Protein AF-A0A0A8P7Z2-F1 (afdb_monomer_lite)

Structure (mmCIF, N/CA/C/O backbone):
data_AF-A0A0A8P7Z2-F1
#
_entry.id   AF-A0A0A8P7Z2-F1
#
loop_
_atom_site.group_PDB
_atom_site.id
_atom_site.type_symbol
_atom_site.label_atom_id
_atom_site.label_alt_id
_atom_site.label_comp_id
_atom_site.label_asym_id
_atom_site.label_entity_id
_atom_site.label_seq_id
_atom_site.pdbx_PDB_ins_code
_atom_site.Cartn_x
_atom_site.Cartn_y
_atom_site.Cartn_z
_atom_site.occupancy
_atom_site.B_iso_or_equiv
_atom_site.auth_seq_id
_atom_site.auth_comp_id
_atom_site.auth_asym_id
_atom_site.auth_atom_id
_atom_site.pdbx_PDB_model_num
ATOM 1 N N . MET A 1 1 ? 3.648 34.826 -10.042 1.00 37.09 1 MET A N 1
ATOM 2 C CA . MET A 1 1 ? 4.334 34.145 -8.924 1.00 37.09 1 MET A CA 1
ATOM 3 C C . MET A 1 1 ? 3.677 34.587 -7.623 1.00 37.09 1 MET A C 1
ATOM 5 O O . MET A 1 1 ? 3.877 35.722 -7.215 1.00 37.09 1 MET A O 1
ATOM 9 N N . ARG A 1 2 ? 2.793 33.765 -7.039 1.00 32.62 2 ARG A N 1
ATOM 10 C CA . ARG A 1 2 ? 2.141 34.055 -5.750 1.00 32.62 2 ARG A CA 1
ATOM 11 C C . ARG A 1 2 ? 2.770 33.150 -4.693 1.00 32.62 2 ARG A C 1
ATOM 13 O O . ARG A 1 2 ? 2.730 31.934 -4.839 1.00 32.62 2 ARG A O 1
ATOM 20 N N . HIS A 1 3 ? 3.379 33.752 -3.675 1.00 39.50 3 HIS A N 1
ATOM 21 C CA . HIS A 1 3 ? 3.862 33.054 -2.487 1.00 39.50 3 HIS A CA 1
ATOM 22 C C . HIS A 1 3 ? 2.671 32.442 -1.740 1.00 39.50 3 HIS A C 1
ATOM 24 O O . HIS A 1 3 ? 1.858 33.172 -1.174 1.00 39.50 3 HIS A O 1
ATOM 30 N N . PHE A 1 4 ? 2.577 31.113 -1.718 1.00 35.72 4 PHE A N 1
ATOM 31 C CA . PHE A 1 4 ? 1.725 30.405 -0.770 1.00 35.72 4 PHE A CA 1
ATOM 32 C C . PHE A 1 4 ? 2.502 30.223 0.534 1.00 35.72 4 PHE A C 1
ATOM 34 O O . PHE A 1 4 ? 3.324 29.322 0.679 1.00 35.72 4 PHE A O 1
ATOM 41 N N . SER A 1 5 ? 2.261 31.121 1.484 1.00 39.19 5 SER A N 1
ATOM 42 C CA . SER A 1 5 ? 2.607 30.886 2.883 1.00 39.19 5 SER A CA 1
ATOM 43 C C . SER A 1 5 ? 1.605 29.887 3.457 1.00 39.19 5 SER A C 1
ATOM 45 O O . SER A 1 5 ? 0.408 30.169 3.484 1.00 39.19 5 SER A O 1
ATOM 47 N N . ALA A 1 6 ? 2.086 28.733 3.922 1.00 38.91 6 ALA A N 1
ATOM 48 C CA . ALA A 1 6 ? 1.262 27.755 4.623 1.00 38.91 6 ALA A CA 1
ATOM 49 C C . ALA A 1 6 ? 0.558 28.402 5.839 1.00 38.91 6 ALA A C 1
ATOM 51 O O . ALA A 1 6 ? 1.198 29.158 6.587 1.00 38.91 6 ALA A O 1
ATOM 52 N N . PRO A 1 7 ? -0.737 28.127 6.079 1.00 42.38 7 PRO A N 1
ATOM 53 C CA . PRO A 1 7 ? -1.416 28.605 7.272 1.00 42.38 7 PRO A CA 1
ATOM 54 C C . PRO A 1 7 ? -0.804 27.922 8.499 1.00 42.38 7 PRO A C 1
ATOM 56 O O . PRO A 1 7 ? -0.888 26.709 8.672 1.00 42.38 7 PRO A O 1
ATOM 59 N N . ARG A 1 8 ? -0.167 28.711 9.374 1.00 47.81 8 ARG A N 1
ATOM 60 C CA . ARG A 1 8 ? 0.282 28.220 10.683 1.00 47.81 8 ARG A CA 1
ATOM 61 C C . ARG A 1 8 ? -0.939 27.694 11.452 1.00 47.81 8 ARG A C 1
ATOM 63 O O . ARG A 1 8 ? -1.916 28.441 11.573 1.00 47.81 8 ARG A O 1
ATOM 70 N N . PRO A 1 9 ? -0.894 26.472 12.007 1.00 38.47 9 PRO A N 1
ATOM 71 C CA . PRO A 1 9 ? -2.018 25.909 12.743 1.00 38.47 9 PRO A CA 1
ATOM 72 C C . PRO A 1 9 ? -2.343 26.799 13.949 1.00 38.47 9 PRO A C 1
ATOM 74 O O . PRO A 1 9 ? -1.536 26.971 14.865 1.00 38.47 9 PRO A O 1
ATOM 77 N N . ARG A 1 10 ? -3.540 27.401 13.941 1.00 49.81 10 ARG A N 1
ATOM 78 C CA . ARG A 1 10 ? -4.049 28.261 15.027 1.00 49.81 10 ARG A CA 1
ATOM 79 C C . ARG A 1 10 ? -4.198 27.502 16.353 1.00 49.81 10 ARG A C 1
ATOM 81 O O . ARG A 1 10 ? -4.211 28.135 17.403 1.00 49.81 10 ARG A O 1
ATOM 88 N N . THR A 1 11 ? -4.245 26.173 16.318 1.00 47.56 11 THR A N 1
ATOM 89 C CA . THR A 1 11 ? -4.417 25.285 17.478 1.00 47.56 11 THR A CA 1
ATOM 90 C C . THR A 1 11 ? -3.214 25.272 18.423 1.00 47.56 11 THR A C 1
ATOM 92 O O . THR A 1 11 ? -3.397 25.158 19.632 1.00 47.56 11 THR A O 1
ATOM 95 N N . LEU A 1 12 ? -1.995 25.500 17.917 1.00 45.38 12 LEU A N 1
ATOM 96 C CA . LEU A 1 12 ? -0.783 25.511 18.748 1.00 45.38 12 LEU A CA 1
ATOM 97 C C . LEU A 1 12 ? -0.691 26.747 19.665 1.00 45.38 12 LEU A C 1
ATOM 99 O O . LEU A 1 12 ? 0.016 26.737 20.669 1.00 45.38 12 LEU A O 1
ATOM 103 N N . ARG A 1 13 ? -1.391 27.835 19.315 1.00 51.12 13 ARG A N 1
ATOM 104 C CA . ARG A 1 13 ? -1.359 29.094 20.078 1.00 51.12 13 ARG A CA 1
ATOM 105 C C . ARG A 1 13 ? -2.242 29.058 21.325 1.00 51.12 13 ARG A C 1
ATOM 107 O O . ARG A 1 13 ? -1.914 29.721 22.303 1.00 51.12 13 ARG A O 1
ATOM 114 N N . TRP A 1 14 ? -3.325 28.284 21.306 1.00 51.19 14 TRP A N 1
ATOM 115 C CA . TRP A 1 14 ? -4.272 28.215 22.422 1.00 51.19 14 TRP A CA 1
ATOM 116 C C . TRP A 1 14 ? -3.798 27.276 23.533 1.00 51.19 14 TRP A C 1
ATOM 118 O O . TRP A 1 14 ? -3.886 27.630 24.705 1.00 51.19 14 TRP A O 1
ATOM 128 N N . THR A 1 15 ? -3.204 26.133 23.186 1.00 55.22 15 THR A N 1
ATOM 129 C CA . THR A 1 15 ? -2.655 25.185 24.171 1.00 55.22 15 THR A CA 1
ATOM 130 C C . THR A 1 15 ? -1.491 25.782 24.960 1.00 55.22 15 THR A C 1
ATOM 132 O O . THR A 1 15 ? -1.445 25.647 26.180 1.00 55.22 15 THR A O 1
ATOM 135 N N . ALA A 1 16 ? -0.600 26.525 24.296 1.00 58.59 16 ALA A N 1
ATOM 136 C CA . ALA A 1 16 ? 0.500 27.226 24.957 1.00 58.59 16 ALA A CA 1
ATOM 137 C C . ALA A 1 16 ? 0.012 28.325 25.925 1.00 58.59 16 ALA A C 1
ATOM 139 O O . ALA A 1 16 ? 0.583 28.495 27.002 1.00 58.59 16 ALA A O 1
ATOM 140 N N . ALA A 1 17 ? -1.062 29.043 25.577 1.00 60.62 17 ALA A N 1
ATOM 141 C CA . ALA A 1 17 ? -1.628 30.092 26.424 1.00 60.62 17 ALA A CA 1
ATOM 142 C C . ALA A 1 17 ? -2.287 29.530 27.698 1.00 60.62 17 ALA A C 1
ATOM 144 O O . ALA A 1 17 ? -2.093 30.079 28.782 1.00 60.62 17 ALA A O 1
ATOM 145 N N . VAL A 1 18 ? -3.012 28.410 27.590 1.00 60.41 18 VAL A N 1
ATOM 146 C CA . VAL A 1 18 ? -3.666 27.753 28.739 1.00 60.41 18 VAL A CA 1
ATOM 147 C C . VAL A 1 18 ? -2.632 27.194 29.722 1.00 60.41 18 VAL A C 1
ATOM 149 O O . VAL A 1 18 ? -2.765 27.382 30.931 1.00 60.41 18 VAL A O 1
ATOM 152 N N . LEU A 1 19 ? -1.554 26.588 29.215 1.00 60.91 19 LEU A N 1
ATOM 153 C CA . LEU A 1 19 ? -0.466 26.056 30.044 1.00 60.91 19 LEU A CA 1
ATOM 154 C C . LEU A 1 19 ? 0.304 27.168 30.772 1.00 60.91 19 LEU A C 1
ATOM 156 O O . LEU A 1 19 ? 0.601 27.046 31.963 1.00 60.91 19 LEU A O 1
ATOM 160 N N . ALA A 1 20 ? 0.563 28.288 30.091 1.00 65.50 20 ALA A N 1
ATOM 161 C CA . ALA A 1 20 ? 1.176 29.459 30.712 1.00 65.50 20 ALA A CA 1
ATOM 162 C C . ALA A 1 20 ? 0.291 30.032 31.834 1.00 65.50 20 ALA A C 1
ATOM 164 O O . ALA A 1 20 ? 0.788 30.325 32.921 1.00 65.50 20 ALA A O 1
ATOM 165 N N . PHE A 1 21 ? -1.025 30.121 31.615 1.00 67.38 21 PHE A N 1
ATOM 166 C CA . PHE A 1 21 ? -1.962 30.654 32.608 1.00 67.38 21 PHE A CA 1
ATOM 167 C C . PHE A 1 21 ? -2.098 29.749 33.845 1.00 67.38 21 PHE A C 1
ATOM 169 O O . PHE A 1 21 ? -2.069 30.238 34.975 1.00 67.38 21 PHE A O 1
ATOM 176 N N . ALA A 1 22 ? -2.156 28.425 33.655 1.00 60.84 22 ALA A N 1
ATOM 177 C CA . ALA A 1 22 ? -2.167 27.453 34.753 1.00 60.84 22 ALA A CA 1
ATOM 178 C C . ALA A 1 22 ? -0.885 27.519 35.605 1.00 60.84 22 ALA A C 1
ATOM 180 O O . ALA A 1 22 ? -0.934 27.428 36.835 1.00 60.84 22 ALA A O 1
ATOM 181 N N . THR A 1 23 ? 0.262 27.751 34.962 1.00 66.81 23 THR A N 1
ATOM 182 C CA . THR A 1 23 ? 1.552 27.901 35.650 1.00 66.81 23 THR A CA 1
ATOM 183 C C . THR A 1 23 ? 1.583 29.181 36.491 1.00 66.81 23 THR A C 1
ATOM 185 O O . THR A 1 23 ? 1.969 29.140 37.658 1.00 66.81 23 THR A O 1
ATOM 188 N N . VAL A 1 24 ? 1.095 30.304 35.947 1.00 68.44 24 VAL A N 1
ATOM 189 C CA . VAL A 1 24 ? 0.995 31.583 36.674 1.00 68.44 24 VAL A CA 1
ATOM 190 C C . VAL A 1 24 ? 0.081 31.461 37.895 1.00 68.44 24 VAL A C 1
ATOM 192 O O . VAL A 1 24 ? 0.462 31.903 38.976 1.00 68.44 24 VAL A O 1
ATOM 195 N N . LEU A 1 25 ? -1.081 30.811 37.766 1.00 60.28 25 LEU A N 1
ATOM 196 C CA . LEU A 1 25 ? -2.001 30.593 38.889 1.00 60.28 25 LEU A CA 1
ATOM 197 C C . LEU A 1 25 ? -1.401 29.706 39.987 1.00 60.28 25 LEU A C 1
ATOM 199 O O . LEU A 1 25 ? -1.606 29.975 41.170 1.00 60.28 25 LEU A O 1
ATOM 203 N N . THR A 1 26 ? -0.630 28.685 39.609 1.00 62.50 26 THR A N 1
ATOM 204 C CA . THR A 1 26 ? 0.040 27.789 40.564 1.00 62.50 26 THR A CA 1
ATOM 205 C C . THR A 1 26 ? 1.114 28.531 41.362 1.00 62.50 26 THR A C 1
ATOM 207 O O . THR A 1 26 ? 1.191 28.383 42.581 1.00 62.50 26 THR A O 1
ATOM 210 N N . VAL A 1 27 ? 1.895 29.394 40.702 1.00 64.62 27 VAL A N 1
ATOM 211 C CA . VAL A 1 27 ? 2.882 30.258 41.370 1.00 64.62 27 VAL A CA 1
ATOM 212 C C . VAL A 1 27 ? 2.188 31.266 42.290 1.00 64.62 27 VAL A C 1
ATOM 214 O O . VAL A 1 27 ? 2.596 31.422 43.441 1.00 64.62 27 VAL A O 1
ATOM 217 N N . LEU A 1 28 ? 1.094 31.890 41.834 1.00 59.28 28 LEU A N 1
ATOM 218 C CA . LEU A 1 28 ? 0.331 32.849 42.637 1.00 59.28 28 LEU A CA 1
ATOM 219 C C . LEU A 1 28 ? -0.231 32.204 43.917 1.00 59.28 28 LEU A C 1
ATOM 221 O O . LEU A 1 28 ? -0.112 32.781 44.998 1.00 59.28 28 LEU A O 1
ATOM 225 N N . ALA A 1 29 ? -0.773 30.985 43.810 1.00 58.62 29 ALA A N 1
ATOM 226 C CA . ALA A 1 29 ? -1.318 30.221 44.935 1.00 58.62 29 ALA A CA 1
ATOM 227 C C . ALA A 1 29 ? -0.256 29.853 45.984 1.00 58.62 29 ALA A C 1
ATOM 229 O O . ALA A 1 29 ? -0.548 29.828 47.180 1.00 58.62 29 ALA A O 1
ATOM 230 N N . TRP A 1 30 ? 0.979 29.597 45.543 1.00 59.84 30 TRP A N 1
ATOM 231 C CA . TRP A 1 30 ? 2.107 29.309 46.428 1.00 59.84 30 TRP A CA 1
ATOM 232 C C . TRP A 1 30 ? 2.577 30.569 47.168 1.00 59.84 30 TRP A C 1
ATOM 234 O O . TRP A 1 30 ? 2.865 30.521 48.362 1.00 59.84 30 TRP A O 1
ATOM 244 N N . THR A 1 31 ? 2.579 31.721 46.487 1.00 63.50 31 THR A N 1
ATOM 245 C CA . THR A 1 31 ? 2.990 33.007 47.079 1.00 63.50 31 THR A CA 1
ATOM 246 C C . THR A 1 31 ? 1.949 33.640 48.005 1.00 63.50 31 THR A C 1
ATOM 248 O O . THR A 1 31 ? 2.322 34.402 48.892 1.00 63.50 31 THR A O 1
ATOM 251 N N . SER A 1 32 ? 0.656 33.328 47.846 1.00 57.81 32 SER A N 1
ATOM 252 C CA . SER A 1 32 ? -0.422 33.962 48.620 1.00 57.81 32 SER A CA 1
ATOM 253 C C . SER A 1 32 ? -0.748 33.267 49.949 1.00 57.81 32 SER A C 1
ATOM 255 O O . SER A 1 32 ? -1.767 33.591 50.550 1.00 57.81 32 SER A O 1
ATOM 257 N N . GLY A 1 33 ? 0.049 32.283 50.378 1.00 59.62 33 GLY A N 1
ATOM 258 C CA . GLY A 1 33 ? -0.217 31.499 51.586 1.00 59.62 33 GLY A CA 1
ATOM 259 C C . GLY A 1 33 ? -1.410 30.555 51.420 1.00 59.62 33 GLY A C 1
ATOM 260 O O . GLY A 1 33 ? -2.521 30.879 51.821 1.00 59.62 33 GLY A O 1
ATOM 261 N N . SER A 1 34 ? -1.164 29.386 50.820 1.00 59.94 34 SER A N 1
ATOM 262 C CA . SER A 1 34 ? -2.021 28.186 50.838 1.00 59.94 34 SER A CA 1
ATOM 263 C C . SER A 1 34 ? -3.531 28.436 50.741 1.00 59.94 34 SER A C 1
ATOM 265 O O . SER A 1 34 ? -4.298 27.884 51.525 1.00 59.94 34 SER A O 1
ATOM 267 N N . ASN A 1 35 ? -3.980 29.245 49.776 1.00 65.69 35 ASN A N 1
ATOM 268 C CA . ASN A 1 35 ? -5.410 29.430 49.539 1.00 65.69 35 ASN A CA 1
ATOM 269 C C . ASN A 1 35 ? -5.977 28.169 48.865 1.00 65.69 35 ASN A C 1
ATOM 271 O O . ASN A 1 35 ? -5.715 27.947 47.675 1.00 65.69 35 ASN A O 1
ATOM 275 N N . PRO A 1 36 ? -6.778 27.346 49.571 1.00 64.25 36 PRO A N 1
ATOM 276 C CA . PRO A 1 36 ? -7.237 26.061 49.044 1.00 64.25 36 PRO A CA 1
ATOM 277 C C . PRO A 1 36 ? -8.135 26.242 47.815 1.00 64.25 36 PRO A C 1
ATOM 279 O O . PRO A 1 36 ? -8.172 25.381 46.938 1.00 64.25 36 PRO A O 1
ATOM 282 N N . MET A 1 37 ? -8.801 27.396 47.699 1.00 69.25 37 MET A N 1
ATOM 283 C CA . MET A 1 37 ? -9.62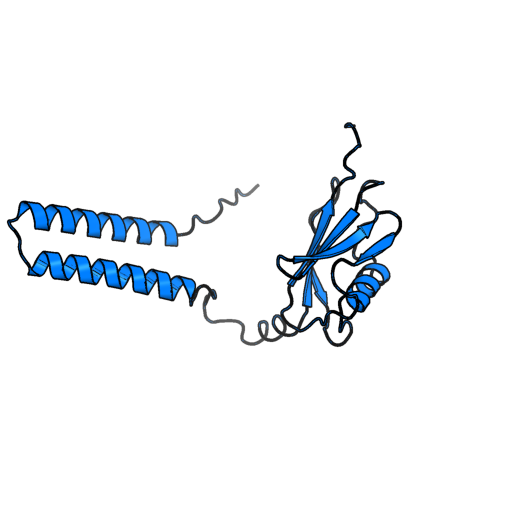4 27.757 46.546 1.00 69.25 37 MET A CA 1
ATOM 284 C C . MET A 1 37 ? -8.797 27.907 45.259 1.00 69.25 37 MET A C 1
ATOM 286 O O . MET A 1 37 ? -9.214 27.423 44.209 1.00 69.25 37 MET A O 1
ATOM 290 N N . LEU A 1 38 ? -7.603 28.509 45.334 1.00 61.50 38 LEU A N 1
ATOM 291 C CA . LEU A 1 38 ? -6.719 28.658 44.170 1.00 61.50 38 LEU A CA 1
ATOM 292 C C . LEU A 1 38 ? -6.116 27.314 43.753 1.00 61.50 38 LEU A C 1
ATOM 294 O O . LEU A 1 38 ? -6.006 27.031 42.563 1.00 61.50 38 LEU A O 1
ATOM 298 N N . LEU A 1 39 ? -5.792 26.462 44.728 1.00 64.06 39 LEU A N 1
ATOM 299 C CA . LEU A 1 39 ? -5.281 25.116 44.475 1.00 64.06 39 LEU A CA 1
ATOM 300 C C . LEU A 1 39 ? -6.352 24.216 43.836 1.00 64.06 39 LEU A C 1
ATOM 302 O O . LEU A 1 39 ? -6.074 23.517 42.865 1.00 64.06 39 LEU A O 1
ATOM 306 N N . THR A 1 40 ? -7.598 24.308 44.311 1.00 70.19 40 THR A N 1
ATOM 307 C CA . THR A 1 40 ? -8.745 23.602 43.717 1.00 70.19 40 THR A CA 1
ATOM 308 C C . THR A 1 40 ? -8.996 24.070 42.284 1.00 70.19 40 THR A C 1
ATOM 310 O O . THR A 1 40 ? -9.202 23.244 41.398 1.00 70.19 40 THR A O 1
ATOM 313 N N . LEU A 1 41 ? -8.916 25.380 42.025 1.00 69.50 41 LEU A N 1
ATOM 314 C CA . LEU A 1 41 ? -9.076 25.934 40.680 1.00 69.50 41 LEU A CA 1
ATOM 315 C C . LEU A 1 41 ? -7.951 25.488 39.731 1.00 69.50 41 LEU A C 1
ATOM 317 O O . LEU A 1 41 ? -8.226 25.132 38.588 1.00 69.50 41 LEU A O 1
ATOM 321 N N . ALA A 1 42 ? -6.700 25.457 40.200 1.00 63.72 42 ALA A N 1
ATOM 322 C CA . ALA A 1 42 ? -5.560 24.987 39.413 1.00 63.72 42 ALA A CA 1
ATOM 323 C C . ALA A 1 42 ? -5.690 23.499 39.045 1.00 63.72 42 ALA A C 1
ATOM 325 O O . ALA A 1 42 ? -5.462 23.129 37.893 1.00 63.72 42 ALA A O 1
ATOM 326 N N . ILE A 1 43 ? -6.123 22.656 39.990 1.00 71.00 43 ILE A N 1
ATOM 327 C CA . ILE A 1 43 ? -6.387 21.232 39.738 1.00 71.00 43 ILE A CA 1
ATOM 328 C C . ILE A 1 43 ? -7.546 21.064 38.752 1.00 71.00 43 ILE A C 1
ATOM 330 O O . ILE A 1 43 ? -7.435 20.275 37.815 1.00 71.00 43 ILE A O 1
ATOM 334 N N . LEU A 1 44 ? -8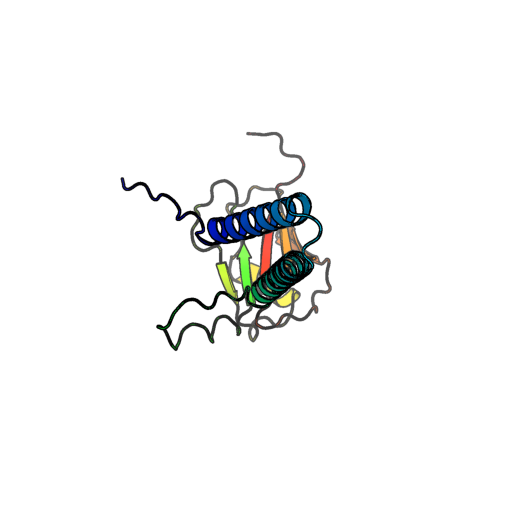.633 21.823 38.915 1.00 72.75 44 LEU A N 1
ATOM 335 C CA . LEU A 1 44 ? -9.775 21.779 38.001 1.00 72.75 44 LEU A CA 1
ATOM 336 C C . LEU A 1 44 ? -9.361 22.166 36.573 1.00 72.75 44 LEU A C 1
ATOM 338 O O . LEU A 1 44 ? -9.742 21.494 35.620 1.00 72.75 44 LEU A O 1
ATOM 342 N N . LEU A 1 45 ? -8.542 23.210 36.420 1.00 70.44 45 LEU A N 1
ATOM 343 C CA . LEU A 1 45 ? -8.006 23.636 35.125 1.00 70.44 45 LEU A CA 1
ATOM 344 C C . LEU A 1 45 ? -7.066 22.588 34.518 1.00 70.44 45 LEU A C 1
ATOM 346 O O . LEU A 1 45 ? -7.151 22.317 33.320 1.00 70.44 45 LEU A O 1
ATOM 350 N N . ALA A 1 46 ? -6.206 21.959 35.322 1.00 67.81 46 ALA A N 1
ATOM 351 C CA . ALA A 1 46 ? -5.342 20.877 34.859 1.00 67.81 46 ALA A CA 1
ATOM 352 C C . ALA A 1 46 ? -6.166 19.670 34.381 1.00 67.81 46 ALA A C 1
ATOM 354 O O . ALA A 1 46 ? -5.921 19.155 33.291 1.00 67.81 46 ALA A O 1
ATOM 355 N N . LEU A 1 47 ? -7.198 19.277 35.135 1.00 69.62 47 LEU A N 1
ATOM 356 C CA . LEU A 1 47 ? -8.126 18.212 34.748 1.00 69.62 47 LEU A CA 1
ATOM 357 C C . LEU A 1 47 ? -8.900 18.567 33.477 1.00 69.62 47 LEU A C 1
ATOM 359 O O . LEU A 1 47 ? -8.981 17.743 32.573 1.00 69.62 47 LEU A O 1
ATOM 363 N N . LEU A 1 48 ? -9.397 19.800 33.353 1.00 67.12 48 LEU A N 1
ATOM 364 C CA . LEU A 1 48 ? -10.035 20.286 32.127 1.00 67.12 48 LEU A CA 1
ATOM 365 C C . LEU A 1 48 ? -9.076 20.255 30.933 1.00 67.12 48 LEU A C 1
ATOM 367 O O . LEU A 1 48 ? -9.496 19.926 29.830 1.00 67.12 48 LEU A O 1
ATOM 371 N N . THR A 1 49 ? -7.788 20.533 31.143 1.00 60.75 49 THR A N 1
ATOM 372 C CA . THR A 1 49 ? -6.770 20.462 30.084 1.00 60.75 49 THR A CA 1
ATOM 373 C C . THR A 1 49 ? -6.511 19.015 29.658 1.00 60.75 49 THR A C 1
ATOM 375 O O . THR A 1 49 ? -6.399 18.744 28.465 1.00 60.75 49 THR A O 1
ATOM 378 N N . VAL A 1 50 ? -6.470 18.073 30.606 1.00 64.88 50 VAL A N 1
ATOM 379 C CA . VAL A 1 50 ? -6.322 16.634 30.325 1.00 64.88 50 VAL A CA 1
ATOM 380 C C . VAL A 1 50 ? -7.557 16.082 29.612 1.00 64.88 50 VAL A C 1
ATOM 382 O O . VAL A 1 50 ? -7.412 15.360 28.631 1.00 64.88 50 VAL A O 1
ATOM 385 N N . VAL A 1 51 ? -8.765 16.465 30.038 1.00 61.09 51 VAL A N 1
ATOM 386 C CA . VAL A 1 51 ? -10.015 16.090 29.359 1.00 61.09 51 VAL A CA 1
ATOM 387 C C . VAL A 1 51 ? -10.082 16.719 27.969 1.00 61.09 51 VAL A C 1
ATOM 389 O O . VAL A 1 51 ? -10.435 16.029 27.026 1.00 61.09 51 VAL A O 1
ATOM 392 N N . ALA A 1 52 ? -9.678 17.978 27.792 1.00 58.31 52 ALA A N 1
ATOM 393 C CA . ALA A 1 52 ? -9.626 18.612 26.476 1.00 58.31 52 ALA A CA 1
ATOM 394 C C . ALA A 1 52 ? -8.584 17.964 25.548 1.00 58.31 52 ALA A C 1
ATOM 396 O O . ALA A 1 52 ? -8.844 17.849 24.356 1.00 58.31 52 ALA A O 1
ATOM 397 N N . LEU A 1 53 ? -7.439 17.497 26.066 1.00 55.59 53 LEU A N 1
ATOM 398 C CA . LEU A 1 53 ? -6.470 16.715 25.285 1.00 55.59 53 LEU A CA 1
ATOM 399 C C . LEU A 1 53 ? -7.000 15.316 24.949 1.00 55.59 53 LEU A C 1
ATOM 401 O O . LEU A 1 53 ? -6.792 14.848 23.835 1.00 55.59 53 LEU A O 1
ATOM 405 N N . GLY A 1 54 ? -7.693 14.666 25.887 1.00 50.66 54 GLY A N 1
ATOM 406 C CA . GLY A 1 54 ? -8.318 13.359 25.682 1.00 50.66 54 GLY A CA 1
ATOM 407 C C . GLY A 1 54 ? -9.474 13.418 24.685 1.00 50.66 54 GLY A C 1
ATOM 408 O O . GLY A 1 54 ? -9.560 12.576 23.800 1.00 50.66 54 GLY A O 1
ATOM 409 N N . VAL A 1 55 ? -10.304 14.463 24.756 1.00 52.56 55 VAL A N 1
ATOM 410 C CA . VAL A 1 55 ? -11.342 14.755 23.763 1.00 52.56 55 VAL A CA 1
ATOM 411 C C . VAL A 1 55 ? -10.694 15.146 22.444 1.00 52.56 55 VAL A C 1
ATOM 413 O O . VAL A 1 55 ? -11.070 14.570 21.448 1.00 52.56 55 VAL A O 1
ATOM 416 N N . ALA A 1 56 ? -9.659 15.989 22.396 1.00 48.78 56 ALA A N 1
ATOM 417 C CA . ALA A 1 56 ? -8.968 16.304 21.142 1.00 48.78 56 ALA A CA 1
ATOM 418 C C . ALA A 1 56 ? -8.254 15.097 20.503 1.00 48.78 56 ALA A C 1
ATOM 420 O O . ALA A 1 56 ? -8.064 15.096 19.293 1.00 48.78 56 ALA A O 1
ATOM 421 N N . GLN A 1 57 ? -7.868 14.075 21.277 1.00 48.81 57 GLN A N 1
ATOM 422 C CA . GLN A 1 57 ? -7.353 12.800 20.758 1.00 48.81 57 GLN A CA 1
ATOM 423 C C . GLN A 1 57 ? -8.476 11.835 20.344 1.00 48.81 57 GLN A C 1
ATOM 425 O O . GLN A 1 57 ? -8.299 11.092 19.384 1.00 48.81 57 GLN A O 1
ATOM 430 N N . ALA A 1 58 ? -9.636 11.877 21.007 1.00 44.66 58 ALA A N 1
ATOM 431 C CA . ALA A 1 58 ? -10.827 11.103 20.643 1.00 44.66 58 ALA A CA 1
ATOM 432 C C . ALA A 1 58 ? -11.660 11.751 19.514 1.00 44.66 58 ALA A C 1
ATOM 434 O O . ALA A 1 58 ? -12.389 11.066 18.808 1.00 44.66 58 ALA A O 1
ATOM 435 N N . THR A 1 59 ? -11.519 13.061 19.312 1.00 42.62 59 THR A N 1
ATOM 436 C CA . THR A 1 59 ? -12.135 13.886 18.264 1.00 42.62 59 THR A CA 1
ATOM 437 C C . THR A 1 59 ? -11.074 14.464 17.330 1.00 42.62 59 THR A C 1
ATOM 439 O O . THR A 1 59 ? -11.319 15.459 16.656 1.00 42.62 59 THR A O 1
ATOM 442 N N . ALA A 1 60 ? -9.903 13.825 17.228 1.00 41.53 60 ALA A N 1
ATOM 443 C CA . ALA A 1 60 ? -9.017 13.961 16.069 1.00 41.53 60 ALA A CA 1
ATOM 444 C C . ALA A 1 60 ? -9.599 13.233 14.835 1.00 41.53 60 ALA A C 1
ATOM 446 O O . ALA A 1 60 ? -8.865 12.762 13.970 1.00 41.53 60 ALA A O 1
ATOM 447 N N . HIS A 1 61 ? -10.926 13.132 14.752 1.00 37.38 61 HIS A N 1
ATOM 448 C CA . HIS A 1 61 ? -11.634 13.198 13.488 1.00 37.38 61 HIS A CA 1
ATOM 449 C C . HIS A 1 61 ? -11.923 14.673 13.206 1.00 37.38 61 HIS A C 1
ATOM 451 O O . HIS A 1 61 ? -12.537 15.350 14.035 1.00 37.38 61 HIS A O 1
ATOM 457 N N . PRO A 1 62 ? -11.433 15.214 12.085 1.00 39.16 62 PRO A N 1
ATOM 458 C CA . PRO A 1 62 ? -11.582 16.620 11.777 1.00 39.16 62 PRO A CA 1
ATOM 459 C C . PRO A 1 62 ? -13.035 16.910 11.390 1.00 39.16 62 PRO A C 1
ATOM 461 O O . PRO A 1 62 ? -13.366 16.937 10.215 1.00 39.16 62 PRO A O 1
ATOM 464 N N . THR A 1 63 ? -13.906 17.206 12.354 1.00 46.88 63 THR A N 1
ATOM 465 C CA . THR A 1 63 ? -15.175 17.878 12.037 1.00 46.88 63 THR A CA 1
ATOM 466 C C . THR A 1 63 ? -14.865 19.302 11.576 1.00 46.88 63 THR A C 1
ATOM 468 O O . THR A 1 63 ? -14.637 20.203 12.388 1.00 46.88 63 THR A O 1
ATOM 471 N N . SER A 1 64 ? -14.830 19.489 10.256 1.00 38.44 64 SER A N 1
ATOM 472 C CA . SER A 1 64 ? -14.720 20.785 9.591 1.00 38.44 64 SER A CA 1
ATOM 473 C C . SER A 1 64 ? -15.961 21.025 8.736 1.00 38.44 64 SER A C 1
ATOM 475 O O . SER A 1 64 ? -16.013 20.565 7.612 1.00 38.44 64 SER A O 1
ATOM 477 N N . HIS A 1 65 ? -16.871 21.839 9.270 1.00 38.41 65 HIS A N 1
ATOM 478 C CA . HIS A 1 65 ? -17.807 22.723 8.557 1.00 38.41 65 HIS A CA 1
ATOM 479 C C . HIS A 1 65 ? -18.912 22.136 7.644 1.00 38.41 65 HIS A C 1
ATOM 481 O O . HIS A 1 65 ? -18.725 21.112 7.004 1.00 38.41 65 HIS A O 1
ATOM 487 N N . PRO A 1 66 ? -20.082 22.810 7.587 1.00 50.38 66 PRO A N 1
ATOM 488 C CA . PRO A 1 66 ? -21.252 22.347 6.859 1.00 50.38 66 PRO A CA 1
ATOM 489 C C . PRO A 1 66 ? -21.178 22.819 5.406 1.00 50.38 66 PRO A C 1
ATOM 491 O O . PRO A 1 66 ? -21.275 24.013 5.145 1.00 50.38 66 PRO A O 1
ATOM 494 N N . ASP A 1 67 ? -20.941 21.891 4.493 1.00 45.16 67 ASP A N 1
ATOM 495 C CA . ASP A 1 67 ? -21.441 21.871 3.114 1.00 45.16 67 ASP A CA 1
ATOM 496 C C . ASP A 1 67 ? -20.746 20.701 2.408 1.00 45.16 67 ASP A C 1
ATOM 498 O O . ASP A 1 67 ? -19.539 20.535 2.574 1.00 45.16 67 ASP A O 1
ATOM 502 N N . LEU A 1 68 ? -21.504 19.961 1.588 1.00 42.84 68 LEU A N 1
ATOM 503 C CA . LEU A 1 68 ? -21.151 18.774 0.777 1.00 42.84 68 LEU A CA 1
ATOM 504 C C . LEU A 1 68 ? -21.634 17.427 1.350 1.00 42.84 68 LEU A C 1
ATOM 506 O O . LEU A 1 68 ? -20.854 16.555 1.714 1.00 42.84 68 LEU A O 1
ATOM 510 N N . ASP A 1 69 ? -22.954 17.253 1.325 1.00 43.69 69 ASP A N 1
ATOM 511 C CA . ASP A 1 69 ? -23.714 16.075 1.769 1.00 43.69 69 ASP A CA 1
ATOM 512 C C . ASP A 1 69 ? -23.568 14.790 0.913 1.00 43.69 69 ASP A C 1
ATOM 514 O O . ASP A 1 69 ? -24.342 13.871 1.124 1.00 43.69 69 ASP A O 1
ATOM 518 N N . ASP A 1 70 ? -22.611 14.643 -0.017 1.00 46.34 70 ASP A N 1
ATOM 519 C CA . ASP A 1 70 ? -22.593 13.448 -0.904 1.00 46.34 70 ASP A CA 1
ATOM 520 C C . ASP A 1 70 ? -21.204 12.862 -1.259 1.00 46.34 70 ASP A C 1
ATOM 522 O O . ASP A 1 70 ? -21.121 11.946 -2.076 1.00 46.34 70 ASP A O 1
ATOM 526 N N . ALA A 1 71 ? -20.095 13.333 -0.669 1.00 48.34 71 ALA A N 1
ATOM 527 C CA . ALA A 1 71 ? -18.747 12.856 -1.044 1.00 48.34 71 ALA A CA 1
ATOM 528 C C . ALA A 1 71 ? -18.065 11.915 -0.028 1.00 48.34 71 ALA A C 1
ATOM 530 O O . ALA A 1 71 ? -17.137 11.205 -0.396 1.00 48.34 71 ALA A O 1
ATOM 531 N N . GLU A 1 72 ? -18.505 11.873 1.234 1.00 47.59 72 GLU A N 1
ATOM 532 C CA . GLU A 1 72 ? -17.749 11.202 2.314 1.00 47.59 72 GLU A CA 1
ATOM 533 C C . GLU A 1 72 ? -18.144 9.729 2.549 1.00 47.59 72 GLU A C 1
ATOM 535 O O . GLU A 1 72 ? -17.418 8.983 3.206 1.00 47.59 72 GLU A O 1
ATOM 540 N N . ALA A 1 73 ? -19.268 9.271 1.983 1.00 49.47 73 ALA A N 1
ATOM 541 C CA . ALA A 1 73 ? -19.695 7.872 2.097 1.00 49.47 73 ALA A CA 1
ATOM 542 C C . ALA A 1 73 ? -18.859 6.918 1.220 1.00 49.47 73 ALA A C 1
ATOM 544 O O . ALA A 1 73 ? -18.700 5.754 1.571 1.00 49.47 73 ALA A O 1
ATOM 545 N N . GLY A 1 74 ? -18.283 7.408 0.114 1.00 49.72 74 GLY A N 1
ATOM 546 C CA . GLY A 1 74 ? -17.439 6.597 -0.773 1.00 49.72 74 GLY A CA 1
ATOM 547 C C . GLY A 1 74 ? -16.038 6.328 -0.214 1.00 49.72 74 GLY A C 1
ATOM 548 O O . GLY A 1 74 ? -15.473 5.267 -0.464 1.00 49.72 74 GLY A O 1
ATOM 549 N N . ASP A 1 75 ? -15.500 7.243 0.599 1.00 53.88 75 ASP A N 1
ATOM 550 C CA . ASP A 1 75 ? -14.132 7.141 1.127 1.00 53.88 75 ASP A CA 1
ATOM 551 C C . ASP A 1 75 ? -13.983 6.017 2.162 1.00 53.88 75 ASP A C 1
ATOM 553 O O . ASP A 1 75 ? -12.918 5.426 2.288 1.00 53.88 75 ASP A O 1
ATOM 557 N N . THR A 1 76 ? -15.045 5.651 2.884 1.00 58.44 76 THR A N 1
ATOM 558 C CA . THR A 1 76 ? -14.988 4.530 3.844 1.00 58.44 76 THR A CA 1
ATOM 559 C C . THR A 1 76 ? -15.262 3.167 3.215 1.00 58.44 76 THR A C 1
ATOM 561 O O . THR A 1 76 ? -15.039 2.154 3.878 1.00 58.44 76 THR A O 1
ATOM 564 N N . GLU A 1 77 ? -15.698 3.124 1.953 1.00 78.69 77 GLU A N 1
ATOM 565 C CA . GLU A 1 77 ? -16.054 1.895 1.234 1.00 78.69 77 GLU A CA 1
ATOM 566 C C . GLU A 1 77 ? -14.917 1.341 0.363 1.00 78.69 77 GLU A C 1
ATOM 568 O O . GLU A 1 77 ? -15.032 0.236 -0.164 1.00 78.69 77 GLU A O 1
ATOM 573 N N . LEU A 1 78 ? -13.791 2.052 0.251 1.00 88.62 78 LEU A N 1
ATOM 574 C CA . LEU A 1 78 ? -12.688 1.684 -0.635 1.00 88.62 78 LEU A CA 1
ATOM 575 C C . LEU A 1 78 ? -11.422 1.289 0.134 1.00 88.62 78 LEU A C 1
ATOM 577 O O . LEU A 1 78 ? -11.245 1.585 1.316 1.00 88.62 78 LEU A O 1
ATOM 581 N N . ILE A 1 79 ? -10.530 0.567 -0.540 1.00 89.56 79 ILE A N 1
ATOM 582 C CA . ILE A 1 79 ? -9.162 0.335 -0.077 1.00 89.56 79 ILE A CA 1
ATOM 583 C C . ILE A 1 79 ? -8.311 1.481 -0.613 1.00 89.56 79 ILE A C 1
ATOM 585 O O . ILE A 1 79 ? -8.131 1.609 -1.824 1.00 89.56 79 ILE A O 1
ATOM 589 N N . HIS A 1 80 ? -7.738 2.280 0.279 1.00 92.50 80 HIS A N 1
ATOM 590 C CA . HIS A 1 80 ? -6.864 3.380 -0.112 1.00 92.50 80 HIS A CA 1
ATOM 591 C C . HIS A 1 80 ? -5.459 2.863 -0.405 1.00 92.50 80 HIS A C 1
ATOM 593 O O . HIS A 1 80 ? -4.826 2.234 0.451 1.00 92.50 80 HIS A O 1
ATOM 599 N N . LEU A 1 81 ? -4.946 3.163 -1.593 1.00 92.75 81 LEU A N 1
ATOM 600 C CA . LEU A 1 81 ? -3.625 2.762 -2.052 1.00 92.75 81 LEU A CA 1
ATOM 601 C C . LEU A 1 81 ? -2.775 4.000 -2.358 1.00 92.75 81 LEU A C 1
ATOM 603 O O . LEU A 1 81 ? -3.046 4.742 -3.299 1.00 92.75 81 LEU A O 1
ATOM 607 N N . ASP A 1 82 ? -1.723 4.218 -1.568 1.00 92.00 82 ASP A N 1
ATOM 608 C CA . ASP A 1 82 ? -0.782 5.334 -1.747 1.00 92.00 82 ASP A CA 1
ATOM 609 C C . ASP A 1 82 ? 0.610 4.808 -2.126 1.00 92.00 82 ASP A C 1
ATOM 611 O O . ASP A 1 82 ? 1.153 3.905 -1.477 1.00 92.00 82 ASP A O 1
ATOM 615 N N . ARG A 1 83 ? 1.222 5.384 -3.161 1.00 90.88 83 ARG A N 1
ATOM 616 C CA . ARG A 1 83 ? 2.566 5.045 -3.629 1.00 90.88 83 ARG A CA 1
ATOM 617 C C . ARG A 1 83 ? 3.542 6.198 -3.411 1.00 90.88 83 ARG A C 1
ATOM 619 O O . ARG A 1 83 ? 3.303 7.347 -3.761 1.00 90.88 83 ARG A O 1
ATOM 626 N N . SER A 1 84 ? 4.739 5.889 -2.922 1.00 86.94 84 SER A N 1
ATOM 627 C CA . SER A 1 84 ? 5.811 6.889 -2.860 1.00 86.94 84 SER A CA 1
ATOM 628 C C . SER A 1 84 ? 6.352 7.244 -4.251 1.00 86.94 84 SER A C 1
ATOM 630 O O . SER A 1 84 ? 6.450 6.374 -5.117 1.00 86.94 84 SER A O 1
ATOM 632 N N . THR A 1 85 ? 6.856 8.466 -4.417 1.00 82.69 85 THR A N 1
ATOM 633 C CA . THR A 1 85 ? 7.585 8.883 -5.627 1.00 82.69 85 THR A CA 1
ATOM 634 C C . THR A 1 85 ? 8.896 8.119 -5.796 1.00 82.69 85 THR A C 1
ATOM 636 O O . THR 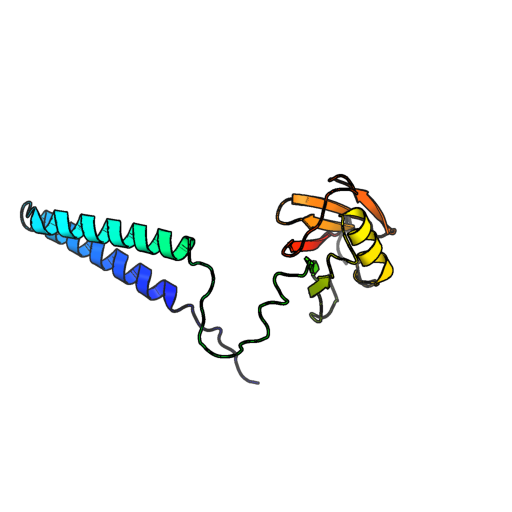A 1 85 ? 9.589 7.834 -4.811 1.00 82.69 85 THR A O 1
ATOM 639 N N . VAL A 1 86 ? 9.281 7.860 -7.044 1.00 79.56 86 VAL A N 1
ATOM 640 C CA . VAL A 1 86 ? 10.654 7.460 -7.394 1.00 79.56 86 VAL A CA 1
ATOM 641 C C . VAL A 1 86 ? 11.467 8.661 -7.892 1.00 79.56 86 VAL A C 1
ATOM 643 O O . VAL A 1 86 ? 10.893 9.664 -8.320 1.00 79.56 86 VAL A O 1
ATOM 646 N N . PRO A 1 87 ? 12.810 8.611 -7.844 1.00 74.19 87 PRO A N 1
ATOM 647 C CA . PRO A 1 87 ? 13.639 9.673 -8.409 1.00 74.19 87 PRO A CA 1
ATOM 648 C C . PRO A 1 87 ? 13.310 9.925 -9.889 1.00 74.19 87 PRO A C 1
ATOM 650 O O . PRO A 1 87 ? 13.327 8.994 -10.685 1.00 74.19 87 PRO A O 1
ATOM 653 N N . GLY A 1 88 ? 13.040 11.182 -10.253 1.00 69.50 88 GLY A N 1
ATOM 654 C CA . GLY A 1 88 ? 12.747 11.586 -11.635 1.00 69.50 88 GLY A CA 1
ATOM 655 C C . GLY A 1 88 ? 11.272 11.513 -12.049 1.00 69.50 88 GLY A C 1
ATOM 656 O O . GLY A 1 88 ? 10.951 11.906 -13.167 1.00 69.50 88 GLY A O 1
ATOM 657 N N . GLU A 1 89 ? 10.379 11.064 -11.167 1.00 74.62 89 GLU A N 1
ATOM 658 C CA . GLU A 1 89 ? 8.934 11.029 -11.412 1.00 74.62 89 GLU A CA 1
ATOM 659 C C . GLU A 1 89 ? 8.248 12.332 -10.954 1.00 74.62 89 GLU A C 1
ATOM 661 O O . GLU A 1 89 ? 8.570 12.884 -9.897 1.00 74.62 89 GLU A O 1
ATOM 666 N N . THR A 1 90 ? 7.312 12.838 -11.765 1.00 69.12 90 THR A N 1
ATOM 667 C CA . THR A 1 90 ? 6.460 13.990 -11.429 1.00 69.12 90 THR A CA 1
ATOM 668 C C . THR A 1 90 ? 5.383 13.606 -10.418 1.00 69.12 90 THR A C 1
ATOM 670 O O . THR A 1 90 ? 5.026 12.445 -10.278 1.00 69.12 90 THR A O 1
ATOM 673 N N . GLU A 1 91 ? 4.873 14.586 -9.676 1.00 63.38 91 GLU A N 1
ATOM 674 C CA . GLU A 1 91 ? 4.118 14.340 -8.443 1.00 63.38 91 GLU A CA 1
ATOM 675 C C . GLU A 1 91 ? 2.694 13.757 -8.632 1.00 63.38 91 GLU A C 1
ATOM 677 O O . GLU A 1 91 ? 2.085 13.315 -7.649 1.00 63.38 91 GLU A O 1
ATOM 682 N N . ASP A 1 92 ? 2.191 13.713 -9.867 1.00 60.53 92 ASP A N 1
ATOM 683 C CA . ASP A 1 92 ? 0.783 13.447 -10.178 1.00 60.53 92 ASP A CA 1
ATOM 684 C C . ASP A 1 92 ? 0.348 11.981 -9.948 1.00 60.53 92 ASP A C 1
ATOM 686 O O . ASP A 1 92 ? 1.085 11.032 -10.216 1.00 60.53 92 ASP A O 1
ATOM 690 N N . ASP A 1 93 ? -0.868 11.839 -9.404 1.00 61.53 93 ASP A N 1
ATOM 691 C CA . ASP A 1 93 ? -1.690 10.632 -9.200 1.00 61.53 93 ASP A CA 1
ATOM 692 C C . ASP A 1 93 ? -0.988 9.370 -8.682 1.00 61.53 93 ASP A C 1
ATOM 694 O O . ASP A 1 93 ? -0.960 8.298 -9.285 1.00 61.53 93 ASP A O 1
ATOM 698 N N . ARG A 1 94 ? -0.469 9.491 -7.458 1.00 79.19 94 ARG A N 1
ATOM 699 C CA . ARG A 1 94 ? 0.094 8.381 -6.670 1.00 79.19 94 ARG A CA 1
ATOM 700 C C . ARG A 1 94 ? -0.904 7.733 -5.709 1.00 79.19 94 ARG A C 1
ATOM 702 O O . ARG A 1 94 ? -0.564 6.753 -5.051 1.00 79.19 94 ARG A O 1
ATOM 709 N N . ARG A 1 95 ? -2.116 8.276 -5.615 1.00 86.88 95 ARG A N 1
ATOM 710 C CA . ARG A 1 95 ? -3.194 7.755 -4.774 1.00 86.88 95 ARG A CA 1
ATOM 711 C C . ARG A 1 95 ? -4.276 7.177 -5.658 1.00 86.88 95 ARG A C 1
ATOM 713 O O . ARG A 1 95 ? -4.711 7.848 -6.585 1.00 86.88 95 ARG A O 1
ATOM 720 N N . LEU A 1 96 ? -4.667 5.947 -5.369 1.00 88.12 96 LEU A N 1
ATOM 721 C CA . LEU A 1 96 ? -5.795 5.287 -6.002 1.00 88.12 96 LEU A CA 1
ATOM 722 C C . LEU A 1 96 ? -6.668 4.662 -4.930 1.00 88.12 96 LEU A C 1
ATOM 724 O O . LEU A 1 96 ? -6.162 4.144 -3.934 1.00 88.12 96 LEU A O 1
ATOM 728 N N . ASP A 1 97 ? -7.962 4.657 -5.193 1.00 89.44 97 ASP A N 1
ATOM 729 C CA . ASP A 1 97 ? -8.921 3.920 -4.394 1.00 89.44 97 ASP A CA 1
ATOM 730 C C . ASP A 1 97 ? -9.321 2.656 -5.151 1.00 89.44 97 ASP A C 1
ATOM 732 O O . ASP A 1 97 ? -9.631 2.686 -6.346 1.00 89.44 97 ASP A O 1
ATOM 736 N N . VAL A 1 98 ? -9.239 1.523 -4.459 1.00 89.25 98 VAL A N 1
ATOM 737 C CA . VAL A 1 98 ? -9.499 0.198 -5.017 1.00 89.25 98 VAL A CA 1
ATOM 738 C C . VAL A 1 98 ? -10.779 -0.348 -4.408 1.00 89.25 98 VAL A C 1
ATOM 740 O O . VAL A 1 98 ? -10.936 -0.379 -3.189 1.00 89.25 98 VAL A O 1
ATOM 743 N N . ASP A 1 99 ? -11.682 -0.809 -5.266 1.00 88.56 99 ASP A N 1
ATOM 744 C CA . ASP A 1 99 ? -12.925 -1.447 -4.847 1.00 88.56 99 ASP A CA 1
ATOM 745 C C . ASP A 1 99 ? -12.626 -2.782 -4.122 1.00 88.56 99 ASP A C 1
ATOM 747 O O . ASP A 1 99 ? -12.057 -3.701 -4.733 1.00 88.56 99 ASP A O 1
ATOM 751 N N . PRO A 1 100 ? -13.008 -2.941 -2.839 1.00 84.81 100 PRO A N 1
ATOM 752 C CA . PRO A 1 100 ? -12.793 -4.175 -2.083 1.00 84.81 100 PRO A CA 1
ATOM 753 C C . PRO A 1 100 ? -13.585 -5.370 -2.634 1.00 84.81 100 PRO A C 1
ATOM 755 O O . PRO A 1 100 ? -13.314 -6.513 -2.257 1.00 84.81 100 PRO A O 1
ATOM 758 N N . HIS A 1 101 ? -14.550 -5.149 -3.534 1.00 86.38 101 HIS A N 1
ATOM 759 C CA . HIS A 1 101 ? -15.226 -6.220 -4.262 1.00 86.38 101 HIS A CA 1
ATOM 760 C C . HIS A 1 101 ? -14.398 -6.785 -5.421 1.00 86.38 101 HIS A C 1
ATOM 762 O O . HIS A 1 101 ? -14.650 -7.906 -5.856 1.00 86.38 101 HIS A O 1
ATOM 768 N N . GLN A 1 102 ? -13.413 -6.036 -5.915 1.00 86.44 102 GLN A N 1
ATOM 769 C CA . GLN A 1 102 ? -12.472 -6.502 -6.938 1.00 86.44 102 GLN A CA 1
ATOM 770 C C . GLN A 1 102 ? -11.226 -7.126 -6.309 1.00 86.44 102 GLN A C 1
ATOM 772 O O . GLN A 1 102 ? -10.590 -7.994 -6.907 1.00 86.44 102 GLN A O 1
ATOM 777 N N . VAL A 1 103 ? -10.883 -6.682 -5.098 1.00 91.06 103 VAL A N 1
ATOM 778 C CA . VAL A 1 103 ? -9.686 -7.090 -4.370 1.00 91.06 103 VAL A CA 1
ATOM 779 C C . VAL A 1 103 ? -10.048 -7.456 -2.932 1.00 91.06 103 VAL A C 1
ATOM 781 O O . VAL A 1 103 ? -10.211 -6.596 -2.071 1.00 91.06 103 VAL A O 1
ATOM 784 N N . HIS A 1 104 ? -10.139 -8.758 -2.666 1.00 90.44 104 HIS A N 1
ATOM 785 C CA . HIS A 1 104 ? -10.556 -9.279 -1.360 1.00 90.44 104 HIS A CA 1
ATOM 786 C C . HIS A 1 104 ? -9.395 -9.612 -0.414 1.00 90.44 104 HIS A C 1
ATOM 788 O O . HIS A 1 104 ? -9.591 -9.740 0.795 1.00 90.44 104 HIS A O 1
ATOM 794 N N . ASP A 1 105 ? -8.185 -9.789 -0.944 1.00 94.88 105 ASP A N 1
ATOM 795 C CA . ASP A 1 105 ? -7.010 -10.176 -0.170 1.00 94.88 105 ASP A CA 1
ATOM 796 C C . ASP A 1 105 ? -5.714 -9.561 -0.715 1.00 94.88 105 ASP A C 1
ATOM 798 O O . ASP A 1 105 ? -5.677 -8.924 -1.772 1.00 94.88 105 ASP A O 1
ATOM 802 N N . LEU A 1 106 ? -4.637 -9.713 0.055 1.00 95.06 106 LEU A N 1
ATOM 803 C CA . LEU A 1 106 ? -3.321 -9.172 -0.274 1.00 95.06 106 LEU A CA 1
ATOM 804 C C . LEU A 1 106 ? -2.775 -9.705 -1.608 1.00 95.06 106 LEU A C 1
ATOM 806 O O . LEU A 1 106 ? -2.099 -8.958 -2.311 1.00 95.06 106 LEU A O 1
ATOM 810 N N . GLY A 1 107 ? -3.024 -10.974 -1.938 1.00 94.88 107 GLY A N 1
ATOM 811 C CA . GLY A 1 107 ? -2.622 -11.566 -3.214 1.00 94.88 107 GLY A CA 1
ATOM 812 C C . GLY A 1 107 ? -3.314 -10.871 -4.381 1.00 94.88 107 GLY A C 1
ATOM 813 O O . GLY A 1 107 ? -2.642 -10.332 -5.257 1.00 94.88 107 GLY A O 1
ATOM 814 N N . GLY A 1 108 ? -4.642 -10.767 -4.312 1.00 95.12 108 GLY A N 1
ATOM 815 C CA . GLY A 1 108 ? -5.451 -10.064 -5.302 1.00 95.12 108 GLY A CA 1
ATOM 816 C C . GLY A 1 108 ? -5.056 -8.595 -5.459 1.00 95.12 108 GLY A C 1
ATOM 817 O O . GLY A 1 108 ? -5.040 -8.086 -6.576 1.00 95.12 108 GLY A O 1
ATOM 818 N N . LEU A 1 109 ? -4.660 -7.915 -4.376 1.00 95.31 109 LEU A N 1
ATOM 819 C CA . LEU A 1 109 ? -4.191 -6.528 -4.468 1.00 95.31 109 LEU A CA 1
ATOM 820 C C . LEU A 1 109 ? -2.884 -6.426 -5.246 1.00 95.31 109 LEU A C 1
ATOM 822 O O . LEU A 1 109 ? -2.708 -5.507 -6.040 1.00 95.31 109 LEU A O 1
ATOM 826 N N . ILE A 1 110 ? -1.953 -7.344 -5.009 1.00 94.25 110 ILE A N 1
ATOM 827 C CA . ILE A 1 110 ? -0.667 -7.342 -5.704 1.00 94.25 110 ILE A CA 1
ATOM 828 C C . ILE A 1 110 ? -0.862 -7.659 -7.190 1.00 94.25 110 ILE A C 1
ATOM 830 O O . ILE A 1 110 ? -0.270 -6.982 -8.033 1.00 94.25 110 ILE A O 1
ATOM 834 N N . ASP A 1 111 ? -1.744 -8.601 -7.515 1.00 93.56 111 ASP A N 1
ATOM 835 C CA . ASP A 1 111 ? -2.108 -8.909 -8.900 1.00 93.56 111 ASP A CA 1
ATOM 836 C C . ASP A 1 111 ? -2.785 -7.712 -9.586 1.00 93.56 111 ASP A C 1
ATOM 838 O O . ASP A 1 111 ? -2.478 -7.390 -10.739 1.00 93.56 111 ASP A O 1
ATOM 842 N N . TRP A 1 112 ? -3.658 -6.999 -8.866 1.00 94.00 112 TRP A N 1
ATOM 843 C CA . TRP A 1 112 ? -4.288 -5.768 -9.341 1.00 94.00 112 TRP A CA 1
ATOM 844 C C . TRP A 1 112 ? -3.253 -4.664 -9.592 1.00 94.00 112 TRP A C 1
ATOM 846 O O . TRP A 1 112 ? -3.279 -4.036 -10.651 1.00 94.00 112 TRP A O 1
ATOM 856 N N . ILE A 1 113 ? -2.298 -4.466 -8.673 1.00 91.75 113 ILE A N 1
ATOM 857 C CA . ILE A 1 113 ? -1.195 -3.499 -8.815 1.00 91.75 113 ILE A CA 1
ATOM 858 C C . ILE A 1 113 ? -0.398 -3.772 -10.096 1.00 91.75 113 ILE A C 1
ATOM 860 O O . ILE A 1 113 ? -0.084 -2.835 -10.836 1.00 91.75 113 ILE A O 1
ATOM 864 N N . GLY A 1 114 ? -0.089 -5.044 -10.363 1.00 88.06 114 GLY A N 1
ATOM 865 C CA . GLY A 1 114 ? 0.611 -5.461 -11.576 1.00 88.06 114 GLY A CA 1
ATOM 866 C C . GLY A 1 114 ? 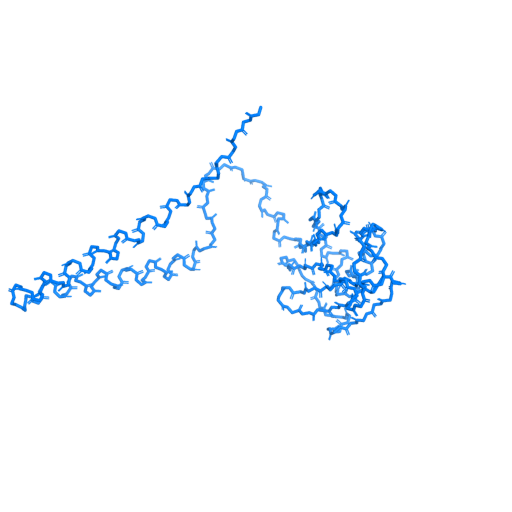-0.221 -5.237 -12.840 1.00 88.06 114 GLY A C 1
ATOM 867 O O . GLY A 1 114 ? 0.255 -4.627 -13.794 1.00 88.06 114 GLY A O 1
ATOM 868 N N . SER A 1 115 ? -1.482 -5.670 -12.831 1.00 88.56 115 SER A N 1
ATOM 869 C CA . SER A 1 115 ? -2.373 -5.617 -14.002 1.00 88.56 115 SER A CA 1
ATOM 870 C C . SER A 1 115 ? -2.746 -4.192 -14.423 1.00 88.56 115 SER A C 1
ATOM 872 O O . SER A 1 115 ? -2.994 -3.943 -15.601 1.00 88.56 115 SER A O 1
ATOM 874 N N . ASN A 1 116 ? -2.757 -3.248 -13.478 1.00 88.12 116 ASN A N 1
ATOM 875 C CA . ASN A 1 116 ? -3.113 -1.849 -13.723 1.00 88.12 116 ASN A CA 1
ATOM 876 C C . ASN A 1 116 ? -1.896 -0.937 -13.948 1.00 88.12 116 ASN A C 1
ATOM 878 O O . ASN A 1 116 ? -2.059 0.277 -14.029 1.00 88.12 116 ASN A O 1
ATOM 882 N N . ASN A 1 117 ? -0.679 -1.492 -14.058 1.00 84.75 117 ASN A N 1
ATOM 883 C CA . ASN A 1 117 ? 0.569 -0.725 -14.202 1.00 84.75 117 ASN A CA 1
ATOM 884 C C . ASN A 1 117 ? 0.715 0.386 -13.145 1.00 84.75 117 ASN A C 1
ATOM 886 O O . ASN A 1 117 ? 1.226 1.470 -13.424 1.00 84.75 117 ASN A O 1
ATOM 890 N N . TYR A 1 118 ? 0.246 0.126 -11.922 1.00 87.31 118 TYR A N 1
ATOM 891 C CA . TYR A 1 118 ? 0.219 1.138 -10.866 1.00 87.31 118 TYR A CA 1
ATOM 892 C C . TYR A 1 118 ? 1.628 1.542 -10.403 1.00 87.31 118 TYR A C 1
ATOM 894 O O . TYR A 1 118 ? 1.872 2.668 -9.957 1.00 87.31 118 TYR A O 1
ATOM 902 N N . LEU A 1 119 ? 2.581 0.614 -10.511 1.00 86.88 119 LEU A N 1
ATOM 903 C CA . LEU A 1 119 ? 3.990 0.883 -10.258 1.00 86.88 119 LEU A CA 1
ATOM 904 C C . LEU A 1 119 ? 4.625 1.449 -11.522 1.00 86.88 119 LEU A C 1
ATOM 906 O O . LEU A 1 119 ? 4.570 0.843 -12.588 1.00 86.88 119 LEU A O 1
ATOM 910 N N . THR A 1 120 ? 5.267 2.603 -11.382 1.00 78.44 120 THR A N 1
ATOM 911 C CA . THR A 1 120 ? 5.939 3.261 -12.501 1.00 78.44 120 THR A CA 1
ATOM 912 C C . THR A 1 120 ? 7.099 2.432 -13.050 1.00 78.44 120 THR A C 1
ATOM 914 O O . THR A 1 120 ? 7.902 1.870 -12.300 1.00 78.44 120 THR A O 1
ATOM 917 N N . THR A 1 121 ? 7.238 2.428 -14.375 1.00 70.38 121 THR A N 1
ATOM 918 C CA . THR A 1 121 ? 8.388 1.849 -15.083 1.00 70.38 121 THR A CA 1
ATOM 919 C C . THR A 1 121 ? 9.637 2.728 -14.988 1.00 70.38 121 THR A C 1
ATOM 921 O O . THR A 1 121 ? 10.719 2.287 -15.357 1.00 70.38 121 THR A O 1
ATOM 924 N N . ALA A 1 122 ? 9.510 3.968 -14.494 1.00 66.50 122 ALA A N 1
ATOM 925 C CA . ALA A 1 122 ? 10.635 4.876 -14.260 1.00 66.50 122 ALA A CA 1
ATOM 926 C C . ALA A 1 122 ? 11.434 4.535 -12.986 1.00 66.50 122 ALA A C 1
ATOM 928 O O . ALA A 1 122 ? 12.415 5.209 -12.668 1.00 66.50 122 ALA A O 1
ATOM 929 N N . ALA A 1 123 ? 11.017 3.511 -12.233 1.00 69.31 123 ALA A N 1
ATOM 930 C CA . ALA A 1 123 ? 11.730 3.059 -11.050 1.00 69.31 123 ALA A CA 1
ATOM 931 C C . ALA A 1 123 ? 13.152 2.584 -11.424 1.00 69.31 123 ALA A C 1
ATOM 933 O O . ALA A 1 123 ? 13.295 1.743 -12.312 1.00 69.31 123 ALA A O 1
ATOM 934 N N . PRO A 1 124 ? 14.210 3.089 -10.759 1.00 69.69 124 PRO A N 1
ATOM 935 C CA . PRO A 1 124 ? 15.582 2.680 -11.050 1.00 69.69 124 PRO A CA 1
ATOM 936 C C . PRO A 1 124 ? 15.789 1.165 -10.924 1.00 69.69 124 PRO A C 1
ATOM 938 O O . PRO A 1 124 ? 15.306 0.549 -9.973 1.00 69.69 124 PRO A O 1
ATOM 941 N N . GLU A 1 125 ? 16.559 0.566 -11.835 1.00 72.31 125 GLU A N 1
ATOM 942 C CA . GLU A 1 125 ? 16.841 -0.872 -11.801 1.00 72.31 125 GLU A CA 1
ATOM 943 C C . GLU A 1 125 ? 17.443 -1.327 -10.458 1.00 72.31 125 GLU A C 1
ATOM 945 O O . GLU A 1 125 ? 18.229 -0.627 -9.811 1.00 72.31 125 GLU A O 1
ATOM 950 N N . GLY A 1 126 ? 17.064 -2.535 -10.036 1.00 75.88 126 GLY A N 1
ATOM 951 C CA . GLY A 1 126 ? 17.607 -3.198 -8.850 1.00 75.88 126 GLY A CA 1
ATOM 952 C C . GLY A 1 126 ? 16.969 -2.806 -7.514 1.00 75.88 126 GLY A C 1
ATOM 953 O O . GLY A 1 126 ? 17.348 -3.363 -6.486 1.00 75.88 126 GLY A O 1
ATOM 954 N N . GLY A 1 127 ? 16.011 -1.877 -7.477 1.00 86.31 127 GLY A N 1
ATOM 955 C CA . GLY A 1 127 ? 15.244 -1.616 -6.257 1.00 86.31 127 GLY A CA 1
ATOM 956 C C . GLY A 1 127 ? 14.025 -2.525 -6.076 1.00 86.31 127 GLY A C 1
ATOM 957 O O . GLY A 1 127 ? 13.840 -3.533 -6.757 1.00 86.31 127 GLY A O 1
ATOM 958 N N . SER A 1 128 ? 13.199 -2.180 -5.095 1.00 90.81 128 SER A N 1
ATOM 959 C CA . SER A 1 128 ? 11.996 -2.927 -4.732 1.00 90.81 128 SER A CA 1
ATOM 960 C C . SER A 1 128 ? 10.916 -2.004 -4.181 1.00 90.81 128 SER A C 1
ATOM 962 O O . SER A 1 128 ? 11.197 -0.939 -3.629 1.00 90.81 128 SER A O 1
ATOM 964 N N . TRP A 1 129 ? 9.674 -2.447 -4.283 1.00 92.38 129 TRP A N 1
ATOM 965 C CA . TRP A 1 129 ? 8.507 -1.813 -3.703 1.00 92.38 129 TRP A CA 1
ATOM 966 C C . TRP A 1 129 ? 8.083 -2.570 -2.452 1.00 92.38 129 TRP A C 1
ATOM 968 O O . TRP A 1 129 ? 7.744 -3.751 -2.493 1.00 92.38 129 TRP A O 1
ATOM 978 N N . LEU A 1 130 ? 8.110 -1.894 -1.311 1.00 94.44 130 LEU A N 1
ATOM 979 C CA . LEU A 1 130 ? 7.608 -2.426 -0.055 1.00 94.44 130 LEU A CA 1
ATOM 980 C C . LEU A 1 130 ? 6.122 -2.121 0.065 1.00 94.44 130 LEU A C 1
ATOM 982 O O . LEU A 1 130 ? 5.746 -0.963 0.236 1.00 94.44 130 LEU A O 1
ATOM 986 N N . VAL A 1 131 ? 5.303 -3.165 0.058 1.00 95.88 131 VAL A N 1
ATOM 987 C CA . VAL A 1 131 ? 3.867 -3.063 0.315 1.00 95.88 131 VAL A CA 1
ATOM 988 C C . VAL A 1 131 ? 3.639 -3.167 1.818 1.00 95.88 131 VAL A C 1
ATOM 990 O O . VAL A 1 131 ? 4.128 -4.096 2.475 1.00 95.88 131 VAL A O 1
ATOM 993 N N . ARG A 1 132 ? 2.911 -2.208 2.385 1.00 95.88 132 ARG A N 1
ATOM 994 C CA . ARG A 1 132 ? 2.574 -2.160 3.808 1.00 95.88 132 ARG A CA 1
ATOM 995 C C . ARG A 1 132 ? 1.073 -2.025 3.978 1.00 95.88 132 ARG A C 1
ATOM 997 O O . ARG A 1 132 ? 0.477 -1.127 3.399 1.00 95.88 132 ARG A O 1
ATOM 1004 N N . LEU A 1 133 ? 0.505 -2.875 4.822 1.00 92.62 133 LEU A N 1
ATOM 1005 C CA . LEU A 1 133 ? -0.867 -2.752 5.295 1.00 92.62 133 LEU A CA 1
ATOM 1006 C C . LEU A 1 133 ? -0.815 -1.994 6.626 1.00 92.62 133 LEU A C 1
ATOM 1008 O O . LEU A 1 133 ? -0.258 -2.492 7.611 1.00 92.62 133 LEU A O 1
ATOM 1012 N N . GLY A 1 134 ? -1.272 -0.741 6.630 1.00 87.94 134 GLY A N 1
ATOM 1013 C CA . GLY A 1 134 ? -1.023 0.190 7.729 1.00 87.94 134 GLY A CA 1
ATOM 1014 C C . GLY A 1 134 ? 0.476 0.328 8.041 1.00 87.94 134 GLY A C 1
ATOM 1015 O O . GLY A 1 134 ? 1.277 0.744 7.202 1.00 87.94 134 GLY A O 1
ATOM 1016 N N . GLN A 1 135 ? 0.877 -0.037 9.264 1.00 87.25 135 GLN A N 1
ATOM 1017 C CA . GLN A 1 135 ? 2.277 0.015 9.719 1.00 87.25 135 GLN A CA 1
ATOM 1018 C C . GLN A 1 135 ? 3.029 -1.319 9.604 1.00 87.25 135 GLN A C 1
ATOM 1020 O O . GLN A 1 135 ? 4.206 -1.405 9.970 1.00 87.25 135 GLN A O 1
ATOM 1025 N N . GLN A 1 136 ? 2.400 -2.365 9.077 1.00 92.69 136 GLN A N 1
ATOM 1026 C CA . GLN A 1 136 ? 3.024 -3.674 8.953 1.00 92.69 136 GLN A CA 1
ATOM 1027 C C . GLN A 1 136 ? 3.517 -3.910 7.527 1.00 92.69 136 GLN A C 1
ATOM 1029 O O . GLN A 1 136 ? 2.806 -3.656 6.559 1.00 92.69 136 GLN A O 1
ATOM 1034 N N . LYS A 1 137 ? 4.748 -4.417 7.378 1.00 94.12 137 LYS A N 1
ATOM 1035 C CA . LYS A 1 137 ? 5.240 -4.873 6.072 1.00 94.12 137 LYS A CA 1
ATOM 1036 C C . LYS A 1 137 ? 4.446 -6.116 5.657 1.00 94.12 137 LYS A C 1
ATOM 1038 O O . LYS A 1 137 ? 4.471 -7.110 6.376 1.00 94.12 137 LYS A O 1
ATOM 1043 N N . ALA A 1 138 ? 3.789 -6.049 4.504 1.00 96.50 138 ALA A N 1
ATOM 1044 C CA . ALA A 1 138 ? 2.915 -7.098 3.990 1.00 96.50 138 ALA A CA 1
ATOM 1045 C C . ALA A 1 138 ? 3.582 -7.900 2.865 1.00 96.50 138 ALA A C 1
ATOM 1047 O O . ALA A 1 138 ? 3.561 -9.128 2.889 1.00 96.50 138 ALA A O 1
ATOM 1048 N N . ALA A 1 139 ? 4.239 -7.222 1.923 1.00 97.00 139 ALA A N 1
ATOM 1049 C CA . ALA A 1 139 ? 4.945 -7.864 0.818 1.00 97.00 139 ALA A CA 1
ATOM 1050 C C . ALA A 1 139 ? 6.096 -6.995 0.290 1.00 97.00 139 ALA A C 1
ATOM 1052 O O . ALA A 1 139 ? 6.291 -5.848 0.701 1.00 97.00 139 ALA A O 1
ATOM 1053 N N . THR A 1 140 ? 6.903 -7.573 -0.592 1.00 95.25 140 THR A N 1
ATOM 1054 C CA . THR A 1 140 ? 7.925 -6.881 -1.385 1.00 95.25 140 THR A CA 1
ATOM 1055 C C . THR A 1 140 ? 7.741 -7.272 -2.842 1.00 95.25 140 THR A C 1
ATOM 1057 O O . THR A 1 140 ? 7.694 -8.464 -3.121 1.00 95.25 140 THR A O 1
ATOM 1060 N N . ILE A 1 141 ? 7.656 -6.296 -3.741 1.00 93.00 141 ILE A N 1
ATOM 1061 C CA . ILE A 1 141 ? 7.644 -6.502 -5.192 1.00 93.00 141 ILE A CA 1
ATOM 1062 C C . ILE A 1 141 ? 9.006 -6.035 -5.703 1.00 93.00 141 ILE A C 1
ATOM 1064 O O . ILE A 1 141 ? 9.354 -4.862 -5.569 1.00 93.00 141 ILE A O 1
ATOM 1068 N N . ASN A 1 142 ? 9.821 -6.950 -6.205 1.00 88.88 142 ASN A N 1
ATOM 1069 C CA . ASN A 1 142 ? 11.146 -6.625 -6.722 1.00 88.88 142 ASN A CA 1
ATOM 1070 C C . ASN A 1 142 ? 11.040 -6.006 -8.125 1.00 88.88 142 ASN A C 1
ATOM 1072 O O . ASN A 1 142 ? 10.020 -6.141 -8.798 1.00 88.88 142 ASN A O 1
ATOM 1076 N N . ALA A 1 143 ? 12.097 -5.327 -8.581 1.00 82.31 143 ALA A N 1
ATOM 1077 C CA . ALA A 1 143 ? 12.125 -4.714 -9.913 1.00 82.31 143 ALA A CA 1
ATOM 1078 C C . ALA A 1 143 ? 11.957 -5.720 -11.072 1.00 82.31 143 ALA A C 1
ATOM 1080 O O . ALA A 1 143 ? 11.528 -5.329 -12.151 1.00 82.31 143 ALA A O 1
ATOM 1081 N N . ASP A 1 144 ? 12.261 -7.003 -10.854 1.00 83.19 144 ASP A N 1
ATOM 1082 C CA . ASP A 1 144 ? 12.037 -8.088 -11.822 1.00 83.19 144 ASP A CA 1
ATOM 1083 C C . ASP A 1 144 ? 10.582 -8.603 -11.844 1.00 83.19 144 ASP A C 1
ATOM 1085 O O . ASP A 1 144 ? 10.271 -9.554 -12.559 1.00 83.19 144 ASP A O 1
ATOM 1089 N N . GLY A 1 145 ? 9.691 -7.996 -11.052 1.00 84.00 145 GLY A N 1
ATOM 1090 C CA . GLY A 1 145 ? 8.290 -8.387 -10.910 1.00 84.00 145 GLY A CA 1
ATOM 1091 C C . GLY A 1 145 ? 8.051 -9.535 -9.928 1.00 84.00 145 GLY A C 1
ATOM 1092 O O . GLY A 1 145 ? 6.899 -9.851 -9.640 1.00 84.00 145 GLY A O 1
ATOM 1093 N N . SER A 1 146 ? 9.100 -10.150 -9.369 1.00 89.88 146 SER A N 1
ATOM 1094 C CA . SER A 1 146 ? 8.932 -11.204 -8.368 1.00 89.88 146 SER A CA 1
ATOM 1095 C C . SER A 1 146 ? 8.366 -10.648 -7.058 1.00 89.88 146 SER A C 1
ATOM 1097 O O . SER A 1 146 ? 8.739 -9.564 -6.597 1.00 89.88 146 SER A O 1
ATOM 1099 N N . VAL A 1 147 ? 7.467 -11.412 -6.435 1.00 94.12 147 VAL A N 1
ATOM 1100 C CA . VAL A 1 147 ? 6.768 -11.013 -5.209 1.00 94.12 147 VAL A CA 1
ATOM 1101 C C . VAL A 1 147 ? 7.185 -11.906 -4.047 1.00 94.12 147 VAL A C 1
ATOM 1103 O O . VAL A 1 147 ? 7.051 -13.126 -4.094 1.00 94.12 147 VAL A O 1
ATOM 1106 N N . THR A 1 148 ? 7.626 -11.280 -2.959 1.00 94.81 148 THR A N 1
ATOM 1107 C CA . THR A 1 148 ? 7.898 -11.945 -1.683 1.00 94.81 148 THR A CA 1
ATOM 1108 C C . THR A 1 148 ? 6.880 -11.497 -0.644 1.00 94.81 148 THR A C 1
ATOM 1110 O O . THR A 1 148 ? 6.931 -10.372 -0.135 1.00 94.81 148 THR A O 1
ATOM 1113 N N . HIS A 1 149 ? 5.973 -12.400 -0.293 1.00 94.75 149 HIS A N 1
ATOM 1114 C CA . HIS A 1 149 ? 4.978 -12.196 0.753 1.00 94.75 149 HIS A CA 1
ATOM 1115 C C . HIS A 1 149 ? 5.602 -12.313 2.151 1.00 94.75 149 HIS A C 1
ATOM 1117 O O . HIS A 1 149 ? 6.318 -13.266 2.449 1.00 94.75 149 HIS A O 1
ATOM 1123 N N . VAL A 1 150 ? 5.333 -11.330 3.014 1.00 95.69 150 VAL A N 1
ATOM 1124 C CA . VAL A 1 150 ? 5.671 -11.370 4.451 1.00 95.69 150 VAL A CA 1
ATOM 1125 C C . VAL A 1 150 ? 4.446 -11.777 5.266 1.00 95.69 150 VAL A C 1
ATOM 1127 O O . VAL A 1 150 ? 4.558 -12.544 6.218 1.00 95.69 150 VAL A O 1
ATOM 1130 N N . LEU A 1 151 ? 3.278 -11.273 4.871 1.00 94.94 151 LEU A N 1
ATOM 1131 C CA . LEU A 1 151 ? 1.977 -11.759 5.308 1.00 94.94 151 LEU A CA 1
ATOM 1132 C C . LEU A 1 151 ? 1.433 -12.782 4.304 1.00 94.94 151 LEU A C 1
ATOM 1134 O O . LEU A 1 151 ? 1.737 -12.658 3.116 1.00 94.94 151 LEU A O 1
ATOM 1138 N N . PRO A 1 152 ? 0.609 -13.756 4.736 1.00 96.69 152 PRO A N 1
ATOM 1139 C CA . PRO A 1 152 ? -0.051 -14.684 3.819 1.00 96.69 152 PRO A CA 1
ATOM 1140 C C . PRO A 1 152 ? -0.781 -13.935 2.701 1.00 96.69 152 PRO A C 1
ATOM 1142 O O . PRO A 1 152 ? -1.445 -12.935 2.973 1.00 96.69 152 PRO A O 1
ATOM 1145 N N . ALA A 1 153 ? -0.696 -14.421 1.461 1.00 94.62 153 ALA A N 1
ATOM 1146 C CA . ALA A 1 153 ? -1.425 -13.833 0.332 1.00 94.62 153 ALA A CA 1
ATOM 1147 C C . ALA A 1 153 ? -2.942 -13.772 0.592 1.00 94.62 153 ALA A C 1
ATOM 1149 O O . ALA A 1 153 ? -3.577 -12.779 0.268 1.00 94.62 153 ALA A O 1
ATOM 1150 N N . SER A 1 154 ? -3.488 -14.760 1.306 1.00 95.69 154 SER A N 1
ATOM 1151 C CA . SER A 1 154 ? -4.891 -14.815 1.736 1.00 95.69 154 SER A CA 1
ATOM 1152 C C . SER A 1 154 ? -5.238 -13.872 2.901 1.00 95.69 154 SER A C 1
ATOM 1154 O O . SER A 1 154 ? -6.264 -14.057 3.554 1.00 95.69 154 SER A O 1
ATOM 1156 N N . THR A 1 155 ? -4.361 -12.926 3.257 1.00 95.75 155 THR A N 1
ATOM 1157 C CA . THR A 1 155 ? -4.652 -11.933 4.300 1.00 95.75 155 THR A CA 1
ATOM 1158 C C . THR A 1 155 ? -5.782 -11.035 3.802 1.00 95.75 155 THR A C 1
ATOM 1160 O O . THR A 1 155 ? -5.593 -10.385 2.771 1.00 95.75 155 THR A O 1
ATOM 1163 N N . PRO A 1 156 ? -6.929 -10.980 4.502 1.00 93.44 156 PRO A N 1
ATOM 1164 C CA . PRO A 1 156 ? -8.104 -10.282 4.007 1.00 93.44 156 PRO A CA 1
ATOM 1165 C C . PRO A 1 156 ? -7.867 -8.775 3.943 1.00 93.44 156 PRO A C 1
ATOM 1167 O O . PRO A 1 156 ? -7.259 -8.181 4.840 1.00 93.44 156 PRO A O 1
ATOM 1170 N N . LEU A 1 157 ? -8.390 -8.164 2.885 1.00 91.69 157 LEU A N 1
ATOM 1171 C CA . LEU A 1 157 ? -8.508 -6.725 2.747 1.00 91.69 157 LEU A CA 1
ATOM 1172 C C . LEU A 1 157 ? -9.979 -6.330 2.844 1.00 91.69 157 LEU A C 1
ATOM 1174 O O . LEU A 1 157 ? -10.866 -7.067 2.426 1.00 91.69 157 LEU A O 1
ATOM 1178 N N . ALA A 1 158 ? -10.228 -5.176 3.444 1.00 88.38 158 ALA A N 1
ATOM 1179 C CA . ALA A 1 158 ? -11.562 -4.647 3.645 1.00 88.38 158 ALA A CA 1
ATOM 1180 C C . ALA A 1 158 ? -11.571 -3.153 3.336 1.00 88.38 158 ALA A C 1
ATOM 1182 O O . ALA A 1 158 ? -10.522 -2.5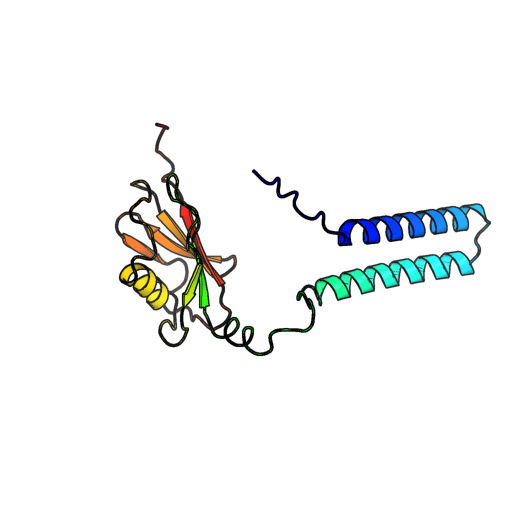04 3.325 1.00 88.38 158 ALA A O 1
ATOM 1183 N N . ALA A 1 159 ? -12.771 -2.627 3.125 1.00 88.12 159 ALA A N 1
ATOM 1184 C CA . ALA A 1 159 ? -13.019 -1.200 3.046 1.00 88.12 159 ALA A CA 1
ATOM 1185 C C . ALA A 1 159 ? -12.390 -0.449 4.237 1.00 88.12 159 ALA A C 1
ATOM 1187 O O . ALA A 1 159 ? -12.369 -0.952 5.366 1.00 88.12 159 ALA A O 1
ATOM 1188 N N . GLY A 1 160 ? -11.817 0.723 3.970 1.00 86.62 160 GLY A N 1
ATOM 1189 C CA . GLY A 1 160 ? -11.079 1.522 4.946 1.00 86.62 160 GLY A CA 1
ATOM 1190 C C . GLY A 1 160 ? -9.652 1.034 5.228 1.00 86.62 160 GLY A C 1
ATOM 1191 O O . GLY A 1 160 ? -8.915 1.687 5.973 1.00 86.62 160 GLY A O 1
ATOM 1192 N N . ASN A 1 161 ? -9.206 -0.084 4.639 1.00 91.00 161 ASN A N 1
ATOM 1193 C CA . ASN A 1 161 ? -7.801 -0.469 4.731 1.00 91.00 161 ASN A CA 1
ATOM 1194 C C . ASN A 1 161 ? -6.927 0.532 3.975 1.00 91.00 161 ASN A C 1
ATOM 1196 O O . ASN A 1 161 ? -7.145 0.815 2.801 1.00 91.00 161 ASN A O 1
ATOM 1200 N N . HIS A 1 162 ? -5.868 0.991 4.640 1.0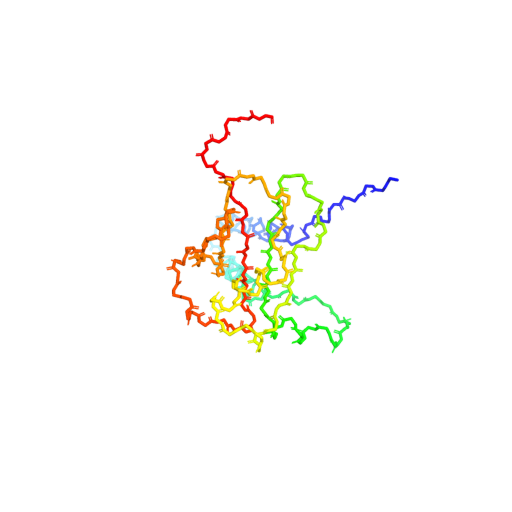0 92.12 162 HIS A N 1
ATOM 1201 C CA . HIS A 1 162 ? -4.865 1.851 4.032 1.00 92.12 162 HIS A CA 1
ATOM 1202 C C . HIS A 1 162 ? -3.605 1.048 3.700 1.00 92.12 162 HIS A C 1
ATOM 1204 O O . HIS A 1 162 ? -2.914 0.531 4.592 1.00 92.12 162 HIS A O 1
ATOM 1210 N N . VAL A 1 163 ? -3.289 0.962 2.413 1.00 94.62 163 VAL A N 1
ATOM 1211 C CA . VAL A 1 163 ? -2.113 0.279 1.884 1.00 94.62 163 VAL A CA 1
ATOM 1212 C C . VAL A 1 163 ? -1.136 1.309 1.341 1.00 94.62 163 VAL A C 1
ATOM 1214 O O . VAL A 1 163 ? -1.493 2.198 0.578 1.00 94.62 163 VAL A O 1
ATOM 1217 N N . THR A 1 164 ? 0.130 1.182 1.729 1.00 94.62 164 THR A N 1
ATOM 1218 C CA . THR A 1 164 ? 1.201 2.032 1.198 1.00 94.62 164 THR A CA 1
ATOM 1219 C C . THR A 1 164 ? 2.225 1.206 0.443 1.00 94.62 164 THR A C 1
ATOM 1221 O O . THR A 1 164 ? 2.637 0.139 0.904 1.00 94.62 164 THR A O 1
ATOM 1224 N N . VAL A 1 165 ? 2.669 1.711 -0.704 1.00 93.69 165 VAL A N 1
ATOM 1225 C CA . VAL A 1 165 ? 3.669 1.080 -1.562 1.00 93.69 165 VAL A CA 1
ATOM 1226 C C . VAL A 1 165 ? 4.885 1.993 -1.656 1.00 93.69 165 VAL A C 1
ATOM 1228 O O . VAL A 1 165 ? 4.866 3.047 -2.285 1.00 93.69 165 VAL A O 1
ATOM 1231 N N . GLN A 1 166 ? 5.962 1.613 -0.974 1.00 92.25 166 GLN A N 1
ATOM 1232 C CA . GLN A 1 166 ? 7.148 2.452 -0.822 1.00 92.25 166 GLN A CA 1
ATOM 1233 C C . GLN A 1 166 ? 8.311 1.937 -1.657 1.00 92.25 166 GLN A C 1
ATOM 1235 O O . GLN A 1 166 ? 8.763 0.809 -1.466 1.00 92.25 166 GLN A O 1
ATOM 1240 N N . TRP A 1 167 ? 8.867 2.795 -2.502 1.00 90.19 167 TRP A N 1
ATOM 1241 C CA . TRP A 1 167 ? 10.097 2.517 -3.218 1.00 90.19 167 TRP A CA 1
ATOM 1242 C C . TRP A 1 167 ? 11.283 2.401 -2.260 1.00 90.19 167 TRP A C 1
ATOM 1244 O O . TRP A 1 167 ? 11.466 3.200 -1.335 1.00 90.19 167 TRP A O 1
ATOM 1254 N N . ARG A 1 168 ? 12.134 1.410 -2.512 1.00 89.31 168 ARG A N 1
ATOM 1255 C CA . ARG A 1 168 ? 13.428 1.222 -1.867 1.00 89.31 168 ARG A CA 1
ATOM 1256 C C . ARG A 1 168 ? 14.465 0.900 -2.925 1.00 89.31 168 ARG A C 1
ATOM 1258 O O . ARG A 1 168 ? 14.420 -0.159 -3.542 1.00 89.31 168 ARG A O 1
ATOM 1265 N N . ALA A 1 169 ? 15.440 1.788 -3.076 1.00 85.75 169 ALA A N 1
ATOM 1266 C CA . ALA A 1 169 ? 16.613 1.512 -3.892 1.00 85.75 169 ALA A CA 1
ATOM 1267 C C . ALA A 1 169 ? 17.384 0.292 -3.354 1.00 85.75 169 ALA A C 1
ATOM 1269 O O . ALA A 1 169 ? 17.423 0.057 -2.139 1.00 85.75 169 ALA A O 1
ATOM 1270 N N . ALA A 1 170 ? 18.031 -0.453 -4.254 1.00 80.81 170 ALA A N 1
ATOM 1271 C CA . ALA A 1 170 ? 18.976 -1.498 -3.877 1.00 80.81 170 ALA A CA 1
ATOM 1272 C C . ALA A 1 170 ? 20.047 -0.906 -2.952 1.00 80.81 170 ALA A C 1
ATOM 1274 O O . ALA A 1 170 ? 20.647 0.129 -3.260 1.00 80.81 170 ALA A O 1
ATOM 1275 N N . ARG A 1 171 ? 20.340 -1.567 -1.827 1.00 69.00 171 ARG A N 1
ATOM 1276 C CA . ARG A 1 171 ? 21.537 -1.221 -1.052 1.00 69.00 171 ARG A CA 1
ATOM 1277 C C . ARG A 1 171 ? 22.752 -1.689 -1.849 1.00 69.00 171 ARG A C 1
ATOM 1279 O O . ARG A 1 171 ? 23.115 -2.855 -1.760 1.00 69.00 171 ARG A O 1
ATOM 1286 N N . GLY A 1 172 ? 23.347 -0.798 -2.641 1.00 55.09 172 GLY A N 1
ATOM 1287 C CA . GLY A 1 172 ? 24.558 -1.130 -3.394 1.00 55.09 172 GLY A CA 1
ATOM 1288 C C . GLY A 1 172 ? 24.839 -0.342 -4.670 1.00 55.09 172 GLY A C 1
ATOM 1289 O O . GLY A 1 172 ? 25.855 -0.628 -5.290 1.00 55.09 172 GLY A O 1
ATOM 1290 N N . LEU A 1 173 ? 24.020 0.635 -5.073 1.00 46.56 173 LEU A N 1
ATOM 1291 C CA . LEU A 1 173 ? 24.391 1.519 -6.183 1.00 46.56 173 LEU A CA 1
ATOM 1292 C C . LEU A 1 173 ? 25.191 2.722 -5.648 1.00 46.56 173 LEU A C 1
ATOM 1294 O O . LEU A 1 173 ? 24.594 3.610 -5.033 1.00 46.56 173 LEU A O 1
ATOM 1298 N N . PRO A 1 174 ? 26.529 2.771 -5.827 1.00 40.09 174 PRO A N 1
ATOM 1299 C CA . PRO A 1 174 ? 27.261 4.024 -5.699 1.00 40.09 174 PRO A CA 1
ATOM 1300 C C . PRO A 1 174 ? 26.712 5.018 -6.728 1.00 40.09 174 PRO A C 1
ATOM 1302 O O . PRO A 1 174 ? 26.302 4.629 -7.821 1.00 40.09 174 PRO A O 1
ATOM 1305 N N . GLY A 1 175 ? 26.664 6.289 -6.330 1.00 47.78 175 GLY A N 1
ATOM 1306 C CA . GLY A 1 175 ? 25.987 7.356 -7.055 1.00 47.78 175 GLY A CA 1
ATOM 1307 C C . GLY A 1 175 ? 26.345 7.479 -8.535 1.00 47.78 175 GLY A C 1
ATOM 1308 O O . GLY A 1 175 ? 27.435 7.117 -8.984 1.00 47.78 175 GLY A O 1
ATOM 1309 N N . ARG A 1 176 ? 25.408 8.067 -9.268 1.00 37.28 176 ARG A N 1
ATOM 1310 C CA . ARG A 1 176 ? 25.673 8.809 -10.492 1.00 37.28 176 ARG A CA 1
ATOM 1311 C C . ARG A 1 176 ? 24.981 10.153 -10.392 1.00 37.28 176 ARG A C 1
ATOM 1313 O O . ARG A 1 176 ? 23.829 10.160 -9.905 1.00 37.28 176 ARG A O 1
#

Sequence (176 aa):
MRHFSAPRPRTLRWTAAVLAFATVLTVLAWTSGSNPMLLTLAILLALLTVVALGVAQATAHPTSHPDLDDAEAGDTELIHLDRSTVPGETEDDRRLDVDPHQVHDLGGLIDWIGSNNYLTTAAPEGGSWLVRLGQQKAATINADGSVTHVLPASTPLAAGNHVTVQWRAARGLPGR

Organism: NCBI:txid1744

Radius of gyration: 25.0 Å; chains: 1; bounding box: 51×49×67 Å

Secondary structure (DSSP, 8-state):
---------THHHHHHHHHHHHHHHHHHHHHTS--HHHHHHHHHHHHHHHHHHHHHHHS-S----S--TTSSTTTTSSEEEEEPPPTT--SS--EEEE-TTT--BHHHHHHHHHHTT-S-TTSPTT-EEEEEETTEEEEEEETTS-EEESS-TT-B--TT-EEEEEEE--TT----

pLDDT: mean 71.87, std 19.22, range [32.62, 97.0]

Foldseek 3Di:
DDDDDDDDPPVVVVLVVLVVVLVVLVVVCVVVPNPVVSVVVSVVSVVVSVVVVVVCVVVVVDPDDDDDPPDPVVQQQWAWEAEDDAPPDDDPDRIDTHHCVQPFFQLSVLVVCVVVVSDDPPHDAFKWKFKDFVPHGAWIQTNVRDIGGPHPRRHTDGGPTYIYIYIDHHPPDDDD